Protein AF-A0A0G1D818-F1 (afdb_monomer_lite)

Foldseek 3Di:
DDPPPFDWDWDFDCPPPDTEIETEGEAPGEAEAEDQEAAEENYEYEFANYEYYYEYQYYAYEHHEYEFENLGEYEAEHEQHDYHYYNYHYYYYHNGYYYYYYHHD

pLDDT: mean 87.54, std 14.43, range [41.75, 98.19]

Radius of gyration: 13.99 Å; chains: 1; bounding box: 26×38×45 Å

Stru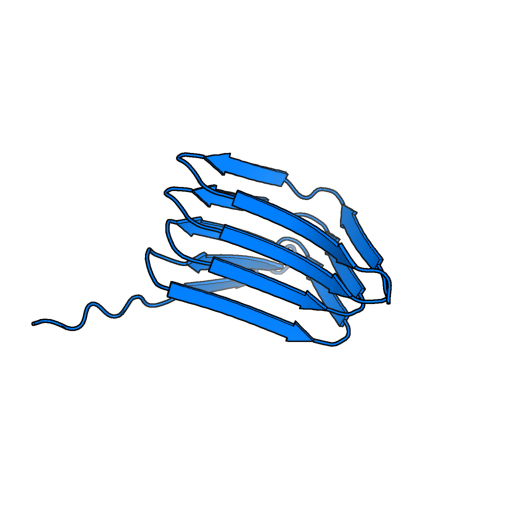cture (mmCIF, N/CA/C/O backbone):
data_AF-A0A0G1D818-F1
#
_entry.id   AF-A0A0G1D818-F1
#
loop_
_atom_site.group_PDB
_atom_site.id
_atom_site.type_symbol
_atom_site.label_atom_id
_atom_site.label_alt_id
_atom_site.label_comp_id
_atom_site.label_asym_id
_atom_site.label_entity_id
_atom_site.label_seq_id
_atom_site.pdbx_PDB_ins_code
_atom_site.Cartn_x
_atom_site.Cartn_y
_atom_site.Cartn_z
_atom_site.occupancy
_atom_site.B_iso_or_equiv
_atom_site.auth_seq_id
_atom_site.auth_comp_id
_atom_site.auth_asym_id
_atom_site.auth_atom_id
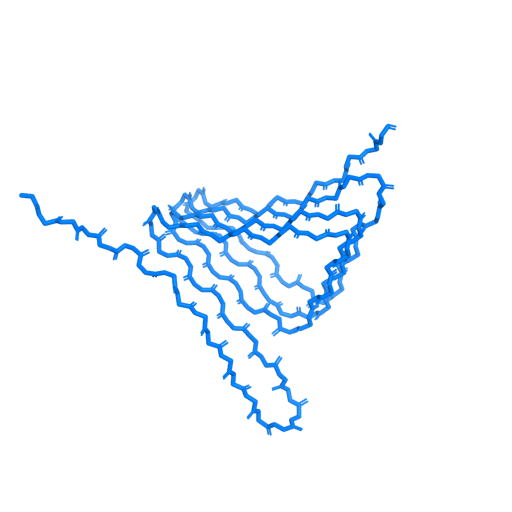_atom_site.pdbx_PDB_model_num
ATOM 1 N N . MET A 1 1 ? 6.103 2.785 33.847 1.00 41.75 1 MET A N 1
ATOM 2 C CA . MET A 1 1 ? 5.480 2.782 32.507 1.00 41.75 1 MET A CA 1
ATOM 3 C C . MET A 1 1 ? 5.835 1.456 31.865 1.00 41.75 1 MET A C 1
ATOM 5 O O . MET A 1 1 ? 7.023 1.202 31.728 1.00 41.75 1 MET A O 1
ATOM 9 N N . SER A 1 2 ? 4.868 0.573 31.593 1.00 47.94 2 SER A N 1
ATOM 10 C CA . SER A 1 2 ? 5.163 -0.635 30.814 1.00 47.94 2 SER A CA 1
ATOM 11 C C . SER A 1 2 ? 5.294 -0.235 29.350 1.00 47.94 2 SER A C 1
ATOM 13 O O . SER A 1 2 ? 4.386 0.382 28.795 1.00 47.94 2 SER A O 1
ATOM 15 N N . GLU A 1 3 ? 6.429 -0.559 28.747 1.00 47.84 3 GLU A N 1
ATOM 16 C CA . GLU A 1 3 ? 6.629 -0.498 27.303 1.00 47.84 3 GLU A CA 1
ATOM 17 C C . GLU A 1 3 ? 5.627 -1.467 26.656 1.00 47.84 3 GLU A C 1
ATOM 19 O O . GLU A 1 3 ? 5.775 -2.685 26.759 1.00 47.84 3 GLU A O 1
ATOM 24 N N . TYR A 1 4 ? 4.555 -0.947 26.056 1.00 52.56 4 TYR A N 1
ATOM 25 C CA . TYR A 1 4 ? 3.717 -1.754 25.174 1.00 52.56 4 TYR A CA 1
ATOM 26 C C . TYR A 1 4 ? 4.533 -2.008 23.906 1.00 52.56 4 TYR A C 1
ATOM 28 O O . TYR A 1 4 ? 4.710 -1.113 23.080 1.00 52.56 4 TYR A O 1
ATOM 36 N N . LYS A 1 5 ? 5.094 -3.214 23.787 1.00 53.53 5 LYS A N 1
ATOM 37 C CA . LYS A 1 5 ? 5.691 -3.676 22.535 1.00 53.53 5 LYS A CA 1
ATOM 38 C C . LYS A 1 5 ? 4.564 -3.958 21.552 1.00 53.53 5 LYS A C 1
ATOM 40 O O . LYS A 1 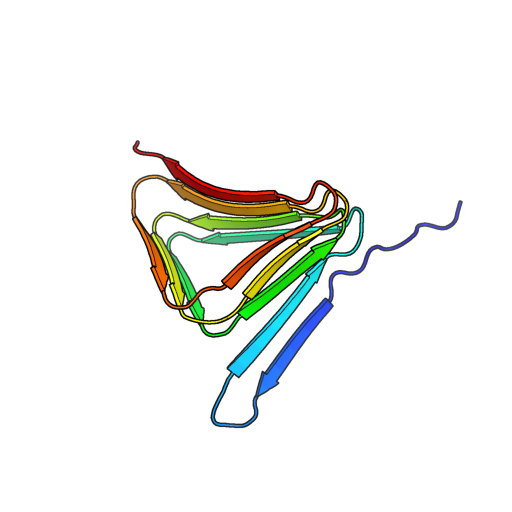5 ? 3.760 -4.864 21.754 1.00 53.53 5 LYS A O 1
ATOM 45 N N . HIS A 1 6 ? 4.488 -3.134 20.518 1.00 59.75 6 HIS A N 1
ATOM 46 C CA . HIS A 1 6 ? 3.589 -3.345 19.397 1.00 59.75 6 HIS A CA 1
ATOM 47 C C . HIS A 1 6 ? 4.287 -4.303 18.428 1.00 59.75 6 HIS A C 1
ATOM 49 O O . HIS A 1 6 ? 5.012 -3.879 17.528 1.00 59.75 6 HIS A O 1
ATOM 55 N N . ASP A 1 7 ? 4.141 -5.604 18.671 1.00 66.19 7 ASP A N 1
ATOM 56 C CA . ASP A 1 7 ? 4.749 -6.622 17.819 1.00 66.19 7 ASP A CA 1
ATOM 57 C C . ASP A 1 7 ? 3.975 -6.705 16.494 1.00 66.19 7 ASP A C 1
ATOM 59 O O . ASP A 1 7 ? 2.759 -6.895 16.471 1.00 66.19 7 ASP A O 1
ATOM 63 N N . THR A 1 8 ? 4.681 -6.555 15.372 1.00 70.31 8 THR A N 1
ATOM 64 C CA . THR A 1 8 ? 4.139 -6.931 14.059 1.00 70.31 8 THR A CA 1
ATOM 65 C C . THR A 1 8 ? 4.212 -8.443 13.928 1.00 70.31 8 THR A C 1
ATOM 67 O O . THR A 1 8 ? 5.269 -9.030 14.164 1.00 70.31 8 THR A O 1
ATOM 70 N N . ILE A 1 9 ? 3.121 -9.068 13.487 1.00 71.56 9 ILE A N 1
ATOM 71 C CA . ILE A 1 9 ? 3.079 -10.512 13.255 1.00 71.56 9 ILE A CA 1
ATOM 72 C C . ILE A 1 9 ? 2.962 -10.782 11.752 1.00 71.56 9 ILE A C 1
ATOM 74 O O . ILE A 1 9 ? 2.099 -10.219 11.079 1.00 71.56 9 ILE A O 1
ATOM 78 N N . ILE A 1 10 ? 3.844 -11.648 11.243 1.00 77.88 10 ILE A N 1
ATOM 79 C CA . ILE A 1 10 ? 3.823 -12.151 9.865 1.00 77.88 10 ILE A CA 1
ATOM 80 C C . ILE A 1 10 ? 3.528 -13.649 9.922 1.00 77.88 10 ILE A C 1
ATOM 82 O O . ILE A 1 10 ? 4.339 -14.417 10.446 1.00 77.88 10 ILE A O 1
ATOM 86 N N . PHE A 1 11 ? 2.390 -14.070 9.371 1.00 71.31 11 PHE A N 1
ATOM 87 C CA . PHE A 1 11 ? 2.057 -15.485 9.216 1.00 71.31 11 PHE A CA 1
ATOM 88 C C . PHE A 1 11 ? 2.338 -15.942 7.787 1.00 71.31 11 PHE A C 1
ATOM 90 O O . PHE A 1 11 ? 1.985 -15.271 6.818 1.00 71.31 11 PHE A O 1
ATOM 97 N N . MET A 1 12 ? 2.959 -17.113 7.663 1.00 73.56 12 MET A N 1
ATOM 98 C CA . MET A 1 12 ? 3.160 -17.804 6.394 1.00 73.56 12 MET A CA 1
ATOM 99 C C . MET A 1 12 ? 2.542 -19.191 6.524 1.00 73.56 12 MET A C 1
ATOM 101 O O . MET A 1 12 ? 3.016 -20.006 7.317 1.00 73.56 12 MET A O 1
ATOM 105 N N . THR A 1 13 ? 1.478 -19.458 5.772 1.00 60.84 13 THR A N 1
ATOM 106 C CA . THR A 1 13 ? 0.826 -20.772 5.762 1.00 60.84 13 THR A CA 1
ATOM 107 C C . THR A 1 13 ? 0.981 -21.389 4.376 1.00 60.84 13 THR A C 1
ATOM 109 O O . THR A 1 13 ? 0.241 -21.024 3.465 1.00 60.84 13 THR A O 1
ATOM 112 N N . PRO A 1 14 ? 1.957 -22.293 4.185 1.00 56.69 14 PRO A N 1
ATOM 113 C CA . PRO A 1 14 ? 2.067 -23.062 2.957 1.00 56.69 14 PRO A CA 1
ATOM 114 C C . PRO A 1 14 ? 1.123 -24.270 3.034 1.00 56.69 14 PRO A C 1
ATOM 116 O O . PRO A 1 14 ? 1.352 -25.181 3.827 1.00 56.69 14 PRO A O 1
ATOM 119 N N . ASP A 1 15 ? 0.073 -24.308 2.213 1.00 57.28 15 ASP A N 1
ATOM 120 C CA . ASP A 1 15 ? -0.791 -25.497 2.058 1.00 57.28 15 ASP A CA 1
ATOM 121 C C . ASP A 1 15 ? -0.392 -26.370 0.843 1.00 57.28 15 ASP A C 1
ATOM 123 O O . ASP A 1 15 ? -1.055 -27.352 0.514 1.00 57.28 15 ASP A O 1
ATOM 127 N N . GLY A 1 16 ? 0.718 -26.021 0.180 1.00 56.56 16 GLY A N 1
ATOM 128 C CA . GLY A 1 16 ? 1.239 -26.705 -1.005 1.00 56.56 16 GLY A CA 1
ATOM 129 C C . GLY A 1 16 ? 0.600 -26.276 -2.333 1.00 56.56 16 GLY A C 1
ATOM 130 O O . GLY A 1 16 ? 1.096 -26.691 -3.379 1.00 56.56 16 GLY A O 1
ATOM 131 N N . VAL A 1 17 ? -0.446 -25.436 -2.315 1.00 56.78 17 VAL A N 1
ATOM 132 C CA . VAL A 1 17 ? -1.171 -24.964 -3.515 1.00 56.78 17 VAL A CA 1
ATOM 133 C C . VAL A 1 17 ? -1.352 -23.435 -3.519 1.00 56.78 17 VAL A C 1
ATOM 135 O O . VAL A 1 17 ? -1.205 -22.804 -4.563 1.00 56.78 17 VAL A O 1
ATOM 138 N N . ASN A 1 18 ? -1.579 -22.822 -2.359 1.00 53.84 18 ASN A N 1
ATOM 139 C CA . ASN A 1 18 ? -1.696 -21.392 -2.111 1.00 53.84 18 ASN A CA 1
ATOM 140 C C . ASN A 1 18 ? -0.703 -20.970 -1.018 1.00 53.84 18 ASN A C 1
ATOM 142 O O . ASN A 1 18 ? -0.810 -21.351 0.146 1.00 53.84 18 ASN A O 1
ATOM 146 N N . ASN A 1 19 ? 0.261 -20.126 -1.379 1.00 66.00 19 ASN A N 1
ATOM 147 C CA . ASN A 1 19 ? 1.116 -19.467 -0.395 1.00 66.00 19 ASN A CA 1
ATOM 148 C C . ASN A 1 19 ? 0.424 -18.171 0.034 1.00 66.00 19 ASN A C 1
ATOM 150 O O . ASN A 1 19 ? 0.558 -17.157 -0.647 1.00 66.00 19 ASN A O 1
ATOM 154 N N . LYS A 1 20 ? -0.356 -18.210 1.119 1.00 73.75 20 LYS A N 1
ATOM 155 C CA . LYS A 1 20 ? -0.929 -16.996 1.711 1.00 73.75 20 LYS A CA 1
ATOM 156 C C . LYS A 1 20 ? 0.049 -16.427 2.736 1.00 73.75 20 LYS A C 1
ATOM 158 O O . LYS A 1 20 ? 0.523 -17.147 3.621 1.00 73.75 20 LYS A O 1
ATOM 163 N N . ILE A 1 21 ? 0.332 -15.133 2.614 1.00 83.19 21 ILE A N 1
ATOM 164 C CA . ILE A 1 21 ? 1.077 -14.360 3.614 1.00 83.19 21 ILE A CA 1
ATOM 165 C C . ILE A 1 21 ? 0.096 -13.397 4.273 1.00 83.19 21 ILE A C 1
ATOM 167 O O . ILE A 1 21 ? -0.646 -12.716 3.570 1.00 83.19 21 ILE A O 1
ATOM 171 N N . GLU A 1 22 ? 0.100 -13.333 5.601 1.00 85.50 22 GLU A N 1
ATOM 172 C CA . GLU A 1 22 ? -0.701 -12.375 6.367 1.00 85.50 22 GLU A CA 1
ATOM 173 C C . GLU A 1 22 ? 0.210 -11.439 7.165 1.00 85.50 22 GLU A C 1
ATOM 175 O O . GLU A 1 22 ? 1.104 -11.903 7.877 1.00 85.50 22 GLU A O 1
ATOM 180 N N . ILE A 1 23 ? -0.007 -10.128 7.031 1.00 86.19 23 ILE A N 1
ATOM 181 C CA . ILE A 1 23 ? 0.729 -9.078 7.745 1.00 86.19 23 ILE A CA 1
ATOM 182 C C . ILE A 1 23 ? -0.271 -8.235 8.529 1.00 86.19 23 ILE A C 1
ATOM 184 O O . ILE A 1 23 ? -1.071 -7.516 7.931 1.00 86.19 23 ILE A O 1
ATOM 188 N N . ASN A 1 24 ? -0.170 -8.274 9.858 1.00 86.62 24 ASN A N 1
ATOM 189 C CA . ASN A 1 24 ? -1.030 -7.493 10.742 1.00 86.62 24 ASN A CA 1
ATOM 190 C C . ASN A 1 24 ? -0.189 -6.502 11.549 1.00 86.62 24 ASN A C 1
ATOM 192 O O . ASN A 1 24 ? 0.662 -6.905 12.351 1.00 86.62 24 ASN A O 1
ATOM 196 N N . THR A 1 25 ? -0.438 -5.206 11.349 1.00 83.00 25 THR A N 1
ATOM 197 C CA . THR A 1 25 ? 0.204 -4.137 12.126 1.00 83.00 25 THR A CA 1
ATOM 198 C C . THR A 1 25 ? -0.773 -3.552 13.148 1.00 83.00 25 THR A C 1
ATOM 200 O O . THR A 1 25 ? -1.749 -2.902 12.747 1.00 83.00 25 THR A O 1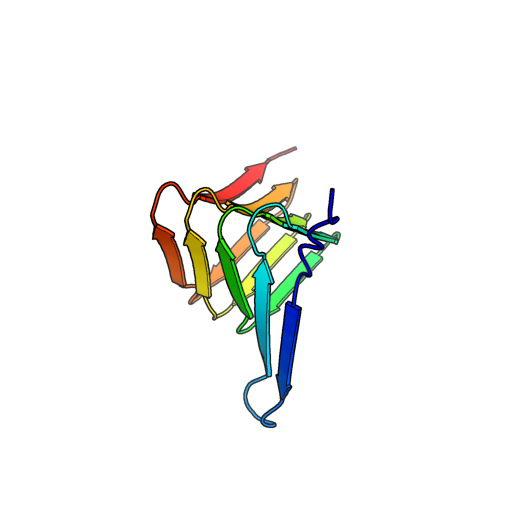
ATOM 203 N N . PRO A 1 26 ? -0.539 -3.759 14.460 1.00 82.00 26 PRO A N 1
ATOM 204 C CA . PRO A 1 26 ? -1.339 -3.141 15.516 1.00 82.00 26 PRO A CA 1
ATOM 205 C C . PRO A 1 26 ? -1.090 -1.622 15.604 1.00 82.00 26 PRO A C 1
ATOM 207 O O . PRO A 1 26 ? -0.187 -1.105 14.935 1.00 82.00 26 PRO A O 1
ATOM 210 N N . PRO A 1 27 ? -1.846 -0.897 16.454 1.00 83.81 27 PRO A N 1
ATOM 211 C CA . PRO A 1 27 ? -1.659 0.539 16.621 1.00 83.81 27 PRO A CA 1
ATOM 212 C C . PRO A 1 27 ? -0.208 0.888 16.956 1.00 83.81 27 PRO A C 1
ATOM 214 O O . PRO A 1 27 ? 0.403 0.230 17.790 1.00 83.81 27 PRO A O 1
ATOM 217 N N . GLY A 1 28 ? 0.357 1.904 16.304 1.00 78.94 28 GLY A N 1
ATOM 218 C CA . GLY A 1 28 ? 1.727 2.365 16.563 1.00 78.94 28 GLY A CA 1
ATOM 219 C C . GLY A 1 28 ? 2.860 1.460 16.052 1.00 78.94 28 GLY A C 1
ATOM 220 O O . GLY A 1 28 ? 4.021 1.839 16.196 1.00 78.94 28 GLY A O 1
ATOM 221 N N . ALA A 1 29 ? 2.564 0.305 15.446 1.00 87.56 29 ALA A N 1
ATOM 222 C CA . ALA A 1 29 ? 3.552 -0.515 14.741 1.00 87.56 29 ALA A CA 1
ATOM 223 C C . ALA A 1 29 ? 3.575 -0.202 13.242 1.00 87.56 29 ALA A C 1
ATOM 225 O O . ALA A 1 29 ? 2.553 0.142 12.643 1.00 87.56 29 ALA A O 1
ATOM 226 N N . SER A 1 30 ? 4.738 -0.382 12.613 1.00 89.56 30 SER A N 1
ATOM 227 C CA . SER A 1 30 ? 4.878 -0.183 11.173 1.00 89.56 30 SER A CA 1
ATOM 228 C C . SER A 1 30 ? 5.757 -1.239 10.515 1.00 89.56 30 SER A C 1
ATOM 230 O O . SER A 1 30 ? 6.770 -1.662 11.069 1.00 89.56 30 SER A O 1
ATOM 232 N N . VAL A 1 31 ? 5.388 -1.611 9.291 1.00 91.44 31 VAL A N 1
ATOM 233 C CA . VAL A 1 31 ? 6.162 -2.465 8.386 1.00 91.44 31 VAL A CA 1
ATOM 234 C C . VAL A 1 31 ? 6.512 -1.660 7.151 1.00 91.44 31 VAL A C 1
ATOM 236 O O . VAL A 1 31 ? 5.663 -0.990 6.569 1.00 91.44 31 VAL A O 1
ATOM 239 N N . THR A 1 32 ? 7.768 -1.724 6.719 1.00 94.56 32 THR A N 1
ATOM 240 C CA . THR A 1 32 ? 8.206 -1.069 5.486 1.00 94.56 32 THR A CA 1
ATOM 241 C C . THR A 1 32 ? 9.040 -2.017 4.640 1.00 94.56 32 THR A C 1
ATOM 243 O O . THR A 1 32 ? 10.067 -2.521 5.089 1.00 94.56 32 THR A O 1
ATOM 246 N N . THR A 1 33 ? 8.622 -2.202 3.392 1.00 92.69 33 THR A N 1
ATOM 247 C CA . THR A 1 33 ? 9.336 -2.969 2.372 1.00 92.69 33 THR A CA 1
ATOM 248 C C . THR A 1 33 ? 9.890 -2.000 1.336 1.00 92.69 33 THR A C 1
ATOM 250 O O . THR A 1 33 ? 9.129 -1.359 0.613 1.00 92.69 33 THR A O 1
ATOM 253 N N . ASN A 1 34 ? 11.218 -1.887 1.261 1.00 94.25 34 ASN A N 1
ATOM 254 C CA . ASN A 1 34 ? 11.911 -1.069 0.266 1.00 94.25 34 ASN A CA 1
ATOM 255 C C . ASN A 1 34 ? 12.710 -1.983 -0.663 1.00 94.25 34 ASN A C 1
ATOM 257 O O . ASN A 1 34 ? 13.621 -2.674 -0.208 1.00 94.25 34 ASN A O 1
ATOM 261 N N . ALA A 1 35 ? 12.399 -1.980 -1.954 1.00 93.12 35 ALA A N 1
ATOM 262 C CA . ALA A 1 35 ? 13.148 -2.748 -2.945 1.00 93.12 35 ALA A CA 1
ATOM 263 C C . ALA A 1 35 ? 13.020 -2.107 -4.326 1.00 93.12 35 ALA A C 1
ATOM 265 O O . ALA A 1 35 ? 12.047 -1.422 -4.600 1.00 93.12 35 ALA A O 1
ATOM 266 N N . THR A 1 36 ? 13.955 -2.358 -5.243 1.00 94.94 36 THR A N 1
ATOM 267 C CA . THR A 1 36 ? 13.791 -1.889 -6.632 1.00 94.94 36 THR A CA 1
ATOM 268 C C . THR A 1 36 ? 12.551 -2.501 -7.284 1.00 94.94 36 THR A C 1
ATOM 270 O O . THR A 1 36 ? 11.806 -1.803 -7.966 1.00 94.94 36 THR A O 1
ATOM 273 N N . LYS A 1 37 ? 12.305 -3.794 -7.048 1.00 95.94 37 LYS A N 1
ATOM 274 C CA . LYS A 1 37 ? 11.123 -4.507 -7.533 1.00 95.94 37 LYS A CA 1
ATOM 275 C C . LYS A 1 37 ? 10.471 -5.257 -6.383 1.00 95.94 37 LYS A C 1
ATOM 277 O O . LYS A 1 37 ? 11.159 -5.989 -5.675 1.00 95.94 37 LYS A O 1
ATOM 282 N N . ILE A 1 38 ? 9.163 -5.100 -6.229 1.00 95.44 38 ILE A N 1
ATOM 283 C CA . ILE A 1 38 ? 8.344 -5.862 -5.287 1.00 95.44 38 ILE A CA 1
ATOM 284 C C . ILE A 1 38 ? 7.317 -6.651 -6.097 1.00 95.44 38 ILE A C 1
ATOM 286 O O . ILE A 1 38 ? 6.589 -6.084 -6.910 1.00 95.44 38 ILE A O 1
ATOM 290 N N . HIS A 1 39 ? 7.256 -7.959 -5.862 1.00 95.69 39 HIS A N 1
ATOM 291 C CA . HIS A 1 39 ? 6.215 -8.831 -6.389 1.00 95.69 39 HIS A CA 1
ATOM 292 C C . HIS A 1 39 ? 5.533 -9.534 -5.217 1.00 95.69 39 HIS A C 1
ATOM 294 O O . HIS A 1 39 ? 6.191 -10.242 -4.456 1.00 95.69 39 HIS A O 1
ATOM 300 N N . MET A 1 40 ? 4.231 -9.312 -5.068 1.00 91.75 40 MET A N 1
ATOM 301 C CA . MET A 1 40 ? 3.401 -9.911 -4.029 1.00 91.75 40 MET A CA 1
ATOM 302 C C . MET A 1 40 ? 2.264 -10.688 -4.675 1.00 91.75 40 MET A C 1
ATOM 304 O O . MET A 1 40 ? 1.592 -10.178 -5.572 1.00 91.75 40 MET A O 1
ATOM 308 N N . GLN A 1 41 ? 2.041 -11.906 -4.192 1.00 91.69 41 GLN A N 1
ATOM 309 C CA . GLN A 1 41 ? 0.954 -12.758 -4.648 1.00 91.69 41 GLN A CA 1
ATOM 310 C C . GLN A 1 41 ? 0.178 -13.287 -3.444 1.00 91.69 41 GLN A C 1
ATOM 312 O O . GLN A 1 41 ? 0.791 -13.816 -2.519 1.00 91.69 41 GLN A O 1
ATOM 317 N N . ASN A 1 42 ? -1.151 -13.147 -3.459 1.00 91.25 42 ASN A N 1
ATOM 318 C CA . ASN A 1 42 ? -2.053 -13.649 -2.414 1.00 91.25 42 ASN A CA 1
ATOM 319 C C . ASN A 1 42 ? -1.674 -13.194 -0.988 1.00 91.25 42 ASN A C 1
ATOM 321 O O . ASN A 1 42 ? -1.676 -13.986 -0.042 1.00 91.25 42 ASN A O 1
ATOM 325 N N . VAL A 1 43 ? -1.336 -11.911 -0.833 1.00 90.56 43 VAL A N 1
ATOM 326 C CA . VAL A 1 43 ? -0.967 -11.330 0.466 1.00 90.56 43 VAL A CA 1
ATOM 327 C C . VAL A 1 43 ? -2.178 -10.638 1.087 1.00 90.56 43 VAL A C 1
ATOM 329 O O . VAL A 1 43 ? -2.784 -9.764 0.467 1.00 90.56 43 VAL A O 1
ATOM 332 N N . GLU A 1 44 ? -2.513 -11.005 2.321 1.00 94.06 44 GLU A N 1
ATOM 333 C CA . GLU A 1 44 ? -3.488 -10.294 3.145 1.00 94.06 44 GLU A CA 1
ATOM 334 C C . GLU A 1 44 ? -2.784 -9.357 4.122 1.00 94.06 44 GLU A C 1
ATOM 336 O O . GLU A 1 44 ? -1.807 -9.716 4.777 1.00 94.06 44 GLU A O 1
ATOM 341 N N . GLN A 1 45 ? -3.262 -8.122 4.187 1.00 94.69 45 GLN A N 1
ATOM 342 C CA . GLN A 1 45 ? -2.634 -7.059 4.951 1.00 94.69 45 GLN A CA 1
ATOM 343 C C . GLN A 1 45 ? -3.708 -6.317 5.719 1.00 94.69 45 GLN A C 1
ATOM 345 O O . GLN A 1 45 ? -4.672 -5.825 5.127 1.00 94.69 45 GLN A O 1
ATOM 350 N N . GLU A 1 46 ? -3.517 -6.207 7.024 1.00 95.81 46 GLU A N 1
ATOM 351 C CA . GLU A 1 46 ? -4.346 -5.375 7.870 1.00 95.81 46 GLU A CA 1
ATOM 352 C C . GLU A 1 46 ? -3.480 -4.394 8.650 1.00 95.81 46 GLU A C 1
ATOM 354 O O . GLU A 1 46 ? -2.586 -4.776 9.407 1.00 95.81 46 GLU A O 1
ATOM 359 N N . SER A 1 47 ? -3.784 -3.111 8.493 1.00 95.06 47 SER A N 1
ATOM 360 C CA . SER A 1 47 ? -3.213 -2.065 9.325 1.00 95.06 47 SER A CA 1
ATOM 361 C C . SER A 1 47 ? -4.294 -1.455 10.199 1.00 95.06 47 SER A C 1
ATOM 363 O O . SER A 1 47 ? -5.257 -0.894 9.683 1.00 95.06 47 SER A O 1
ATOM 365 N N . SER A 1 48 ? -4.148 -1.561 11.523 1.00 92.44 48 SER A N 1
ATOM 366 C CA . SER A 1 48 ? -5.086 -0.995 12.495 1.00 92.44 48 SER A CA 1
ATOM 367 C C . SER A 1 48 ? -4.381 0.036 13.374 1.00 92.44 48 SER A C 1
ATOM 369 O O . SER A 1 48 ? -3.842 -0.331 14.410 1.00 92.44 48 SER A O 1
ATOM 371 N N . GLY A 1 49 ? -4.375 1.312 12.986 1.00 87.19 49 GLY A N 1
ATOM 372 C CA . GLY A 1 49 ? -3.650 2.388 13.689 1.00 87.19 49 GLY A CA 1
ATOM 373 C C . GLY A 1 49 ? -2.124 2.370 13.519 1.00 87.19 49 GLY A C 1
ATOM 374 O O . GLY A 1 49 ? -1.420 3.090 14.228 1.00 87.19 49 GLY A O 1
ATOM 375 N N . GLY A 1 50 ? -1.613 1.507 12.638 1.00 90.12 50 GLY A N 1
ATOM 376 C CA . GLY A 1 50 ? -0.203 1.390 12.264 1.00 90.12 50 GLY A CA 1
ATOM 377 C C . GLY A 1 50 ? 0.039 1.786 10.805 1.00 90.12 50 GLY A C 1
ATOM 378 O O . GLY A 1 50 ? -0.803 2.427 10.177 1.00 90.12 50 GLY A O 1
ATOM 379 N N . GLU A 1 51 ? 1.165 1.370 10.224 1.00 94.88 51 GLU A N 1
ATOM 380 C CA . GLU A 1 51 ? 1.415 1.557 8.785 1.00 94.88 51 GLU A CA 1
ATOM 381 C C . GLU A 1 51 ? 2.059 0.330 8.129 1.00 94.88 51 GLU A C 1
ATOM 383 O O . GLU A 1 51 ? 3.028 -0.217 8.643 1.00 94.88 51 GLU A O 1
ATOM 388 N N . ILE A 1 52 ? 1.577 -0.059 6.948 1.00 97.00 52 ILE A N 1
ATOM 389 C CA . ILE A 1 52 ? 2.269 -0.987 6.048 1.00 97.00 52 ILE A CA 1
ATOM 390 C C . ILE A 1 52 ? 2.659 -0.218 4.785 1.00 97.00 52 ILE A C 1
ATOM 392 O O . ILE A 1 52 ? 1.801 0.284 4.068 1.00 97.00 52 ILE A O 1
ATOM 396 N N . SER A 1 53 ? 3.953 -0.110 4.497 1.00 97.12 53 SER A N 1
ATOM 397 C CA . SER A 1 53 ? 4.475 0.673 3.373 1.00 97.12 53 SER A CA 1
ATOM 398 C C . SER A 1 53 ? 5.277 -0.200 2.410 1.00 97.12 53 SER A C 1
ATOM 400 O O . SER A 1 53 ? 6.213 -0.887 2.815 1.00 97.12 53 SER A O 1
ATOM 402 N N . HIS A 1 54 ? 4.945 -0.136 1.124 1.00 97.56 54 HIS A N 1
ATOM 403 C CA . HIS A 1 54 ? 5.672 -0.766 0.024 1.00 97.56 54 HIS A CA 1
ATOM 404 C C . HIS A 1 54 ? 6.233 0.329 -0.870 1.00 97.56 54 HIS A C 1
ATOM 406 O O . HIS A 1 54 ? 5.467 1.036 -1.520 1.00 97.56 54 HIS A O 1
ATOM 412 N N . ASN A 1 55 ? 7.556 0.476 -0.916 1.00 96.50 55 ASN A N 1
ATOM 413 C CA . ASN A 1 55 ? 8.222 1.467 -1.758 1.00 96.50 55 ASN A CA 1
ATOM 414 C C . ASN A 1 55 ? 9.096 0.760 -2.795 1.00 96.50 55 ASN A C 1
ATOM 416 O O . ASN A 1 55 ? 10.035 0.041 -2.435 1.00 96.50 55 ASN A O 1
ATOM 420 N N . ALA A 1 56 ? 8.803 0.985 -4.077 1.00 95.88 56 ALA A N 1
ATOM 421 C CA . ALA A 1 56 ? 9.553 0.374 -5.166 1.00 95.88 56 ALA A CA 1
ATOM 422 C C . ALA A 1 56 ? 9.709 1.248 -6.410 1.00 95.88 56 ALA A C 1
ATOM 424 O O . ALA A 1 56 ? 9.090 2.300 -6.544 1.00 95.88 56 ALA A O 1
ATOM 425 N N . THR A 1 57 ? 10.548 0.798 -7.343 1.00 96.06 57 THR A N 1
ATOM 426 C CA . THR A 1 57 ? 10.514 1.289 -8.727 1.00 96.06 57 THR A CA 1
ATOM 427 C C . THR A 1 57 ? 9.445 0.548 -9.519 1.00 96.06 57 THR A C 1
ATOM 429 O O . THR A 1 57 ? 8.685 1.186 -10.231 1.00 96.06 57 THR A O 1
ATOM 432 N N . ASP A 1 58 ? 9.321 -0.768 -9.341 1.00 95.94 58 ASP A N 1
ATOM 433 C CA . ASP A 1 58 ? 8.205 -1.550 -9.876 1.00 95.94 58 ASP A CA 1
ATOM 434 C C . ASP A 1 58 ? 7.526 -2.333 -8.751 1.00 95.94 58 ASP A C 1
ATOM 436 O O . ASP A 1 58 ? 8.184 -3.055 -7.998 1.00 95.94 58 ASP A O 1
ATOM 440 N N . LEU A 1 59 ? 6.205 -2.216 -8.644 1.00 97.31 59 LEU A N 1
ATOM 441 C CA . LEU A 1 59 ? 5.395 -2.911 -7.648 1.00 97.31 59 LEU A CA 1
ATOM 442 C C . LEU A 1 59 ? 4.289 -3.687 -8.357 1.00 97.31 59 LEU A C 1
ATOM 444 O O . LEU A 1 59 ? 3.445 -3.104 -9.028 1.00 97.31 59 LEU A O 1
ATOM 448 N N . THR A 1 60 ? 4.301 -5.006 -8.205 1.00 98.00 60 THR A N 1
ATOM 449 C CA . THR A 1 60 ? 3.283 -5.921 -8.728 1.00 98.00 60 THR A CA 1
ATOM 450 C C . THR A 1 60 ? 2.576 -6.609 -7.570 1.00 98.00 60 THR A C 1
ATOM 452 O O . THR A 1 60 ? 3.238 -7.204 -6.720 1.00 98.00 60 THR A O 1
ATOM 455 N N . GLN A 1 61 ? 1.248 -6.542 -7.541 1.00 96.44 61 GLN A N 1
ATOM 456 C CA . GLN A 1 61 ? 0.410 -7.182 -6.526 1.00 96.44 61 GLN A CA 1
ATOM 457 C C . GLN A 1 61 ? -0.710 -7.958 -7.215 1.00 96.44 61 GLN A C 1
ATOM 459 O O . GLN A 1 61 ? -1.525 -7.357 -7.911 1.00 96.44 61 GLN A O 1
ATOM 464 N N . ILE A 1 62 ? -0.729 -9.280 -7.050 1.00 95.25 62 ILE A N 1
ATOM 465 C CA . ILE A 1 62 ? -1.694 -10.165 -7.712 1.00 95.25 62 ILE A CA 1
ATOM 466 C C . ILE A 1 62 ? -2.434 -10.982 -6.656 1.00 95.25 62 ILE A C 1
ATOM 468 O O . ILE A 1 62 ? -1.833 -11.806 -5.968 1.00 95.25 62 ILE A O 1
ATOM 472 N N . GLY A 1 63 ? -3.744 -10.792 -6.544 1.00 93.06 63 GLY A N 1
ATOM 473 C CA . GLY A 1 63 ? -4.539 -11.449 -5.511 1.00 93.06 63 GLY A CA 1
ATOM 474 C C . GLY A 1 63 ? -4.313 -10.865 -4.112 1.00 93.06 63 GLY A C 1
ATOM 475 O O . GLY A 1 63 ? -3.333 -10.164 -3.843 1.00 93.06 63 GLY A O 1
ATOM 476 N N . GLY A 1 64 ? -5.199 -11.225 -3.185 1.00 92.75 64 GLY A N 1
ATOM 477 C CA . GLY A 1 64 ? -5.098 -10.864 -1.771 1.00 92.75 64 GLY A CA 1
ATOM 478 C C . GLY A 1 64 ? -5.968 -9.672 -1.379 1.00 92.75 64 GLY A C 1
ATOM 479 O O . GLY A 1 64 ? -6.890 -9.288 -2.099 1.00 92.75 64 GLY A O 1
ATOM 480 N N . ARG A 1 65 ? -5.685 -9.102 -0.203 1.00 96.44 65 ARG A N 1
ATOM 481 C CA . ARG A 1 65 ? -6.508 -8.048 0.403 1.00 96.44 65 ARG A CA 1
ATOM 482 C C . ARG A 1 65 ? -5.665 -7.059 1.195 1.00 96.44 65 ARG A C 1
ATOM 484 O O . ARG A 1 65 ? -4.766 -7.455 1.929 1.00 96.44 65 ARG A O 1
ATOM 491 N N . GLN A 1 66 ? -5.998 -5.781 1.099 1.00 97.81 66 GLN A N 1
ATOM 492 C CA . GLN A 1 66 ? -5.451 -4.711 1.925 1.00 97.81 66 GLN A CA 1
ATOM 493 C C . GLN A 1 66 ? -6.594 -4.012 2.658 1.00 97.81 66 GLN A C 1
ATOM 495 O O . GLN A 1 66 ? -7.489 -3.441 2.034 1.00 97.81 66 GLN A O 1
ATOM 500 N N . THR A 1 67 ? -6.560 -4.047 3.985 1.00 97.88 67 THR A N 1
ATOM 501 C CA . THR A 1 67 ? -7.536 -3.376 4.841 1.00 97.88 67 THR A CA 1
ATOM 502 C C . THR A 1 67 ? -6.813 -2.423 5.780 1.00 97.88 67 THR A C 1
ATOM 504 O O . THR A 1 67 ? -6.006 -2.834 6.610 1.00 97.88 67 THR A O 1
ATOM 507 N N . ALA A 1 68 ? -7.112 -1.137 5.661 1.00 97.44 68 ALA A N 1
ATOM 508 C CA . ALA A 1 68 ? -6.664 -0.127 6.606 1.00 97.44 68 ALA A CA 1
ATOM 509 C C . ALA A 1 68 ? -7.839 0.270 7.507 1.00 97.44 68 ALA A C 1
ATOM 511 O O . ALA A 1 68 ? -8.910 0.610 7.009 1.00 97.44 68 ALA A O 1
ATOM 512 N N . LYS A 1 69 ? -7.665 0.229 8.828 1.00 96.25 69 LYS A N 1
ATOM 513 C CA . LYS A 1 69 ? -8.706 0.603 9.791 1.00 96.25 69 LYS A CA 1
ATOM 514 C C . LYS A 1 69 ? -8.166 1.394 10.971 1.00 96.25 69 LYS A C 1
ATOM 516 O O . LYS A 1 69 ? -6.977 1.339 11.260 1.00 96.25 69 LYS A O 1
ATOM 521 N N . ASN A 1 70 ? -9.040 2.096 11.685 1.00 94.81 70 ASN A N 1
ATOM 522 C CA . ASN A 1 70 ? -8.729 2.767 12.954 1.00 94.81 70 ASN A CA 1
ATOM 523 C C . ASN A 1 70 ? -7.483 3.670 12.859 1.00 94.81 70 ASN A C 1
ATOM 525 O O . ASN A 1 70 ? -6.537 3.480 13.622 1.00 94.81 70 ASN A O 1
ATOM 529 N N . ASN A 1 71 ? -7.454 4.604 11.902 1.00 94.81 71 ASN A N 1
ATOM 530 C CA . ASN A 1 71 ? -6.283 5.442 11.581 1.00 94.81 71 ASN A CA 1
ATOM 531 C C . ASN A 1 71 ? -5.036 4.677 11.085 1.00 94.81 71 ASN A C 1
ATOM 533 O O . ASN A 1 71 ? -3.925 5.205 11.085 1.00 94.81 71 ASN A O 1
ATOM 537 N N . GLY A 1 72 ? -5.193 3.415 10.685 1.00 96.19 72 GLY A N 1
ATOM 538 C CA . GLY A 1 72 ? -4.142 2.631 10.049 1.00 96.19 72 GLY A CA 1
ATOM 539 C C . GLY A 1 72 ? -3.924 3.049 8.601 1.00 96.19 72 GLY A C 1
ATOM 540 O O . GLY A 1 72 ? -4.838 3.542 7.940 1.00 96.19 72 GLY A O 1
ATOM 541 N N . LYS A 1 73 ? -2.717 2.815 8.092 1.00 97.62 73 LYS A N 1
ATOM 542 C CA . LYS A 1 73 ? -2.340 3.160 6.722 1.00 97.62 73 LYS A CA 1
ATOM 543 C C . LYS A 1 73 ? -1.717 1.985 5.979 1.00 97.62 73 LYS A C 1
ATOM 545 O O . LYS A 1 73 ? -0.923 1.237 6.548 1.00 97.62 73 LYS A O 1
ATOM 550 N N . ILE A 1 74 ? -2.054 1.836 4.703 1.00 98.19 74 ILE A N 1
ATOM 551 C CA . ILE A 1 74 ? -1.332 0.984 3.758 1.00 98.19 74 ILE A CA 1
ATOM 552 C C . ILE A 1 74 ? -0.912 1.849 2.568 1.00 98.19 74 ILE A C 1
ATOM 554 O O . ILE A 1 74 ? -1.763 2.387 1.866 1.00 98.19 74 ILE A O 1
ATOM 558 N N . THR A 1 75 ? 0.390 1.993 2.332 1.00 98.19 75 THR A N 1
ATOM 559 C CA . THR A 1 75 ? 0.941 2.818 1.248 1.00 98.19 75 THR A CA 1
ATOM 560 C C . THR A 1 75 ? 1.637 1.935 0.216 1.00 98.19 75 THR A C 1
ATOM 562 O O . THR A 1 75 ? 2.631 1.288 0.522 1.00 98.19 75 THR A O 1
ATOM 565 N N . ASN A 1 76 ? 1.170 1.958 -1.029 1.00 98.12 76 ASN A N 1
ATOM 566 C CA . ASN A 1 76 ? 1.797 1.330 -2.188 1.00 98.12 76 ASN A CA 1
ATOM 567 C C . ASN A 1 76 ? 2.413 2.425 -3.065 1.00 98.12 76 ASN A C 1
ATOM 569 O O . ASN A 1 76 ? 1.711 3.075 -3.839 1.00 98.12 76 ASN A O 1
ATOM 573 N N . ARG A 1 77 ? 3.719 2.658 -2.935 1.00 98.12 77 ARG A N 1
ATOM 574 C CA . ARG A 1 77 ? 4.427 3.739 -3.620 1.00 98.12 77 ARG A CA 1
ATOM 575 C C . ARG A 1 77 ? 5.390 3.210 -4.671 1.00 98.12 77 ARG A C 1
ATOM 577 O O . ARG A 1 77 ? 6.280 2.411 -4.389 1.00 98.12 77 ARG A O 1
ATOM 584 N N . VAL A 1 78 ? 5.262 3.767 -5.866 1.00 97.62 78 VAL A N 1
ATOM 585 C CA . VAL A 1 78 ? 6.167 3.564 -6.988 1.00 97.62 78 VAL A CA 1
ATOM 586 C C . VAL A 1 78 ? 6.829 4.878 -7.391 1.00 97.62 78 VAL A C 1
ATOM 588 O O . VAL A 1 78 ? 6.158 5.902 -7.509 1.00 97.62 78 VAL A O 1
ATOM 591 N N . VAL A 1 79 ? 8.142 4.854 -7.628 1.00 96.19 79 VAL A N 1
ATOM 592 C CA . VAL A 1 79 ? 8.916 6.000 -8.130 1.00 96.19 79 VAL A CA 1
ATOM 593 C C . VAL A 1 79 ? 9.675 5.600 -9.395 1.00 96.19 79 VAL A C 1
ATOM 595 O O . VAL A 1 79 ? 10.563 4.750 -9.353 1.00 96.19 79 VAL A O 1
ATOM 598 N N . GLY A 1 80 ? 9.333 6.224 -10.525 1.00 89.38 80 GLY A N 1
ATOM 599 C CA . GLY A 1 80 ? 10.035 6.057 -11.802 1.00 89.38 80 GLY A CA 1
ATOM 600 C C . GLY A 1 80 ? 9.692 4.798 -12.612 1.00 89.38 80 GLY A C 1
ATOM 601 O O . GLY A 1 80 ? 10.264 4.626 -13.686 1.00 89.38 80 GLY A O 1
ATOM 602 N N . GLY A 1 81 ? 8.772 3.948 -12.147 1.00 94.12 81 GLY A N 1
ATOM 603 C CA . GLY A 1 81 ? 8.338 2.736 -12.856 1.00 94.12 81 GLY A CA 1
ATOM 604 C C . GLY A 1 81 ? 6.835 2.481 -12.737 1.00 94.12 81 GLY A C 1
ATOM 605 O O . GLY A 1 81 ? 6.044 3.424 -12.831 1.00 94.12 81 GLY A O 1
ATOM 606 N N . THR A 1 82 ? 6.427 1.217 -12.574 1.00 95.50 82 THR A N 1
ATOM 607 C CA . THR A 1 82 ? 5.009 0.815 -12.691 1.00 95.50 82 THR A CA 1
ATOM 608 C C . THR A 1 82 ? 4.426 0.239 -11.402 1.00 95.50 82 THR A C 1
ATOM 610 O O . THR A 1 82 ? 5.022 -0.630 -10.769 1.00 95.50 82 THR A O 1
ATOM 613 N N . LEU A 1 83 ? 3.212 0.679 -11.053 1.00 97.19 83 LEU A N 1
ATOM 614 C CA . LEU A 1 83 ? 2.335 -0.013 -10.109 1.00 97.19 83 LEU A CA 1
ATOM 615 C C . LEU A 1 83 ? 1.335 -0.866 -10.898 1.00 97.19 83 LEU A C 1
ATOM 617 O O . LEU A 1 83 ? 0.513 -0.326 -11.635 1.00 97.19 83 LEU A O 1
ATOM 621 N N . HIS A 1 84 ? 1.412 -2.185 -10.744 1.00 97.88 84 HIS A N 1
ATOM 622 C CA . HIS A 1 84 ? 0.467 -3.143 -11.308 1.00 97.88 84 HIS A CA 1
ATOM 623 C C . HIS A 1 84 ? -0.274 -3.867 -10.184 1.00 97.88 84 HIS A C 1
ATOM 625 O O . HIS A 1 84 ? 0.350 -4.459 -9.302 1.00 97.88 84 HIS A O 1
ATOM 631 N N . GLN A 1 85 ? -1.603 -3.816 -10.218 1.00 97.25 85 GLN A N 1
ATOM 632 C CA . GLN A 1 85 ? -2.473 -4.458 -9.239 1.00 97.25 85 GLN A CA 1
ATOM 633 C C . GLN A 1 85 ? -3.560 -5.233 -9.982 1.00 97.25 85 GLN A C 1
ATOM 635 O O . GLN A 1 85 ? -4.243 -4.669 -10.837 1.00 97.25 85 GLN A O 1
ATOM 640 N N . GLU A 1 86 ? -3.710 -6.512 -9.660 1.00 97.44 86 GLU A N 1
ATOM 641 C CA . GLU A 1 86 ? -4.703 -7.398 -10.264 1.00 97.44 86 GLU A CA 1
ATOM 642 C C . GLU A 1 86 ? -5.372 -8.237 -9.173 1.00 97.44 86 GLU A C 1
ATOM 644 O O . GLU A 1 86 ? -4.689 -8.794 -8.317 1.00 97.44 86 GLU A O 1
ATOM 649 N N . ASN A 1 87 ? -6.705 -8.342 -9.197 1.00 96.06 87 ASN A N 1
ATOM 650 C CA . ASN A 1 87 ? -7.489 -9.125 -8.228 1.00 96.06 87 ASN A CA 1
ATOM 651 C C . ASN A 1 87 ? -7.165 -8.793 -6.753 1.00 96.06 87 ASN A C 1
ATOM 653 O O . ASN A 1 87 ? -7.159 -9.680 -5.905 1.00 96.06 87 ASN A O 1
ATOM 657 N N . LEU A 1 88 ? -6.846 -7.528 -6.460 1.00 96.06 88 LEU A N 1
ATOM 658 C CA . LEU A 1 88 ? -6.495 -7.054 -5.123 1.00 96.06 88 LEU A CA 1
ATOM 659 C C . LEU A 1 88 ? -7.668 -6.284 -4.510 1.00 96.06 88 LEU A C 1
ATOM 661 O O . LEU A 1 88 ? -8.005 -5.197 -4.984 1.00 96.06 88 LEU A O 1
ATOM 665 N N . ASP A 1 89 ? -8.228 -6.806 -3.422 1.00 97.50 89 ASP A N 1
ATOM 666 C CA . ASP A 1 89 ? -9.308 -6.132 -2.701 1.00 97.50 89 ASP A CA 1
ATOM 667 C C . ASP A 1 89 ? -8.734 -5.090 -1.736 1.00 97.50 89 ASP A C 1
ATOM 669 O O . ASP A 1 89 ? -7.999 -5.423 -0.806 1.00 97.50 89 ASP A O 1
ATOM 673 N N . GLN A 1 90 ? -9.066 -3.814 -1.933 1.00 97.94 90 GLN A N 1
ATOM 674 C CA . GLN A 1 90 ? -8.604 -2.718 -1.078 1.00 97.94 90 GLN A CA 1
ATOM 675 C C . GLN A 1 90 ? -9.784 -2.075 -0.347 1.00 97.94 90 GLN A C 1
ATOM 677 O O . GLN A 1 90 ? -10.789 -1.717 -0.958 1.00 97.94 90 GLN A O 1
ATOM 682 N N . SER A 1 91 ? -9.657 -1.919 0.969 1.00 97.94 91 SER A N 1
ATOM 683 C CA . SER A 1 91 ? -10.706 -1.375 1.835 1.00 97.94 91 SER A CA 1
ATOM 684 C C . SER A 1 91 ? -10.122 -0.472 2.916 1.00 97.94 91 SER A C 1
ATOM 686 O O . SER A 1 91 ? -9.013 -0.689 3.408 1.00 97.94 91 SER A O 1
ATOM 688 N N . ALA A 1 92 ? -10.888 0.554 3.274 1.00 97.38 92 ALA A N 1
ATOM 689 C CA . ALA A 1 92 ? -10.550 1.515 4.308 1.00 97.38 92 ALA A CA 1
ATOM 690 C C . ALA A 1 92 ? -11.771 1.748 5.208 1.00 97.38 92 ALA A C 1
ATOM 692 O O . ALA A 1 92 ? -12.863 2.025 4.713 1.00 97.38 92 ALA A O 1
ATOM 693 N N . GLU A 1 93 ? -11.589 1.633 6.520 1.00 95.69 93 GLU A N 1
ATOM 694 C CA . GLU A 1 93 ? -12.646 1.758 7.531 1.00 95.69 93 GLU A CA 1
ATOM 695 C C . GLU A 1 93 ? -12.170 2.652 8.682 1.00 95.69 93 GLU A C 1
ATOM 697 O O . GLU A 1 93 ? -10.976 2.730 8.935 1.00 95.69 93 GLU A O 1
ATOM 702 N N . ASN A 1 94 ? -13.068 3.311 9.422 1.00 94.56 94 ASN A N 1
ATOM 703 C CA . ASN A 1 94 ? -12.720 4.073 10.639 1.00 94.56 94 ASN A CA 1
ATOM 704 C C . ASN A 1 94 ? -11.455 4.951 10.488 1.00 94.56 94 ASN A C 1
ATOM 706 O O . ASN A 1 94 ? -10.475 4.762 11.211 1.00 94.56 94 ASN A O 1
ATOM 710 N N . GLU A 1 95 ? -11.454 5.856 9.504 1.00 95.25 95 GLU A N 1
ATOM 711 C CA . GLU A 1 95 ? -10.321 6.755 9.193 1.00 95.25 95 GLU A CA 1
ATOM 712 C C . GLU A 1 95 ? -9.039 6.044 8.719 1.00 95.25 95 GLU A C 1
ATOM 714 O O . GLU A 1 95 ? -7.964 6.636 8.689 1.00 95.25 95 GLU A O 1
ATOM 719 N N . GLY A 1 96 ? -9.126 4.771 8.331 1.00 96.81 96 GLY A N 1
ATOM 720 C CA . GLY A 1 96 ? -8.040 4.081 7.647 1.00 96.81 96 GLY A CA 1
ATOM 721 C C . GLY A 1 96 ? -7.779 4.644 6.248 1.00 96.81 96 GLY A C 1
ATOM 722 O O . GLY A 1 96 ? -8.659 5.234 5.619 1.00 96.81 96 GLY A O 1
ATOM 723 N N . GLU A 1 97 ? -6.572 4.426 5.733 1.00 98.06 97 GLU A N 1
ATOM 724 C CA . GLU A 1 97 ? -6.166 4.887 4.403 1.00 98.06 97 GLU A CA 1
ATOM 725 C C . GLU A 1 97 ? -5.417 3.789 3.640 1.00 98.06 97 GLU A C 1
ATOM 727 O O . GLU A 1 97 ? -4.420 3.252 4.122 1.00 98.06 97 GLU A O 1
ATOM 732 N N . VAL A 1 98 ? -5.858 3.489 2.415 1.00 98.06 98 VAL A N 1
ATOM 733 C CA . VAL A 1 98 ? -5.070 2.718 1.444 1.00 98.06 98 VAL A CA 1
ATOM 734 C C . VAL A 1 98 ? -4.677 3.656 0.306 1.00 98.06 98 VAL A C 1
ATOM 736 O O . VAL A 1 98 ? -5.531 4.126 -0.442 1.00 98.06 98 VAL A O 1
ATOM 739 N N . LEU A 1 99 ? -3.383 3.949 0.188 1.00 98.12 99 LEU A N 1
ATOM 740 C CA . LEU A 1 99 ? -2.836 4.904 -0.770 1.00 98.12 99 LEU A CA 1
ATOM 741 C C . LEU A 1 99 ? -2.021 4.183 -1.842 1.00 98.12 99 LEU A C 1
ATOM 743 O O . LEU A 1 99 ? -1.008 3.561 -1.542 1.00 98.12 99 LEU A O 1
ATOM 747 N N . ASN A 1 100 ? -2.416 4.336 -3.104 1.00 97.81 100 ASN A N 1
ATOM 748 C CA . ASN A 1 100 ? -1.639 3.904 -4.264 1.00 97.81 100 ASN A CA 1
ATOM 749 C C . ASN A 1 100 ? -1.027 5.142 -4.934 1.00 97.81 100 ASN A C 1
ATOM 751 O O . ASN A 1 100 ? -1.753 5.995 -5.441 1.00 97.81 100 ASN A O 1
ATOM 755 N N . GLU A 1 101 ? 0.299 5.261 -4.936 1.00 97.19 101 GLU A N 1
ATOM 756 C CA . GLU A 1 101 ? 1.005 6.445 -5.429 1.00 97.19 101 GLU A CA 1
ATOM 757 C C . GLU A 1 101 ? 2.051 6.066 -6.482 1.00 97.19 101 GLU A C 1
ATOM 759 O O . GLU A 1 101 ? 2.964 5.294 -6.209 1.00 97.19 101 GLU A O 1
ATOM 764 N N . VAL A 1 102 ? 1.960 6.658 -7.677 1.00 96.50 102 VAL A N 1
ATOM 765 C CA . VAL A 1 102 ? 2.965 6.514 -8.742 1.00 96.50 102 VAL A CA 1
ATOM 766 C C . VAL A 1 102 ? 3.568 7.882 -9.038 1.00 96.50 102 VAL A C 1
ATOM 768 O O . VAL A 1 102 ? 2.906 8.752 -9.605 1.00 96.50 102 VAL A O 1
ATOM 771 N N . LYS A 1 103 ? 4.834 8.081 -8.668 1.00 93.62 103 LYS A N 1
ATOM 772 C CA . LYS A 1 103 ? 5.592 9.298 -8.970 1.00 93.62 103 LYS A CA 1
ATOM 773 C C . LYS A 1 103 ? 6.412 9.101 -10.233 1.00 93.62 103 LYS A C 1
ATOM 775 O O . LYS A 1 103 ? 7.202 8.162 -10.332 1.00 93.62 103 LYS A O 1
ATOM 780 N N . LYS A 1 104 ? 6.244 10.015 -11.186 1.00 85.12 104 LYS A N 1
ATOM 781 C CA . LYS A 1 104 ? 7.164 10.154 -12.317 1.00 85.12 104 LYS A CA 1
ATOM 782 C C . LYS A 1 104 ? 8.374 10.961 -11.845 1.00 85.12 104 LYS A C 1
ATOM 784 O O . LYS A 1 104 ? 8.192 11.930 -11.109 1.00 85.12 104 LYS A O 1
ATOM 789 N N . ASN A 1 105 ? 9.565 10.508 -12.226 1.00 68.94 105 ASN A N 1
ATOM 790 C CA . ASN A 1 105 ? 10.802 11.264 -12.031 1.00 68.94 105 ASN A CA 1
ATOM 791 C C . ASN A 1 105 ? 10.819 12.513 -12.911 1.00 68.94 105 ASN A C 1
ATOM 793 O O . ASN A 1 105 ? 10.240 12.443 -14.021 1.00 68.94 1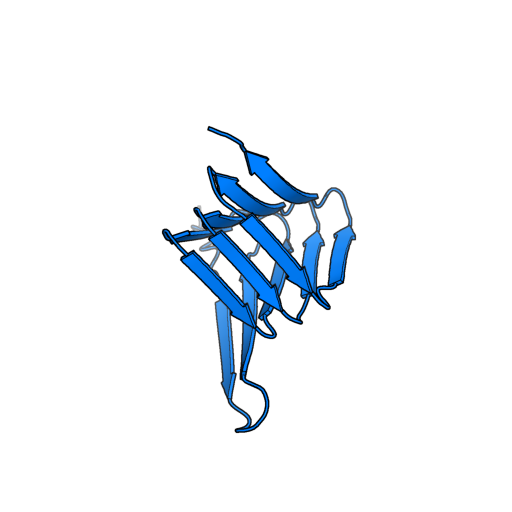05 ASN A O 1
#

Secondary structure (DSSP, 8-state):
--------EEEEEE-SS-EEEEEEE-TT-EEEEEEE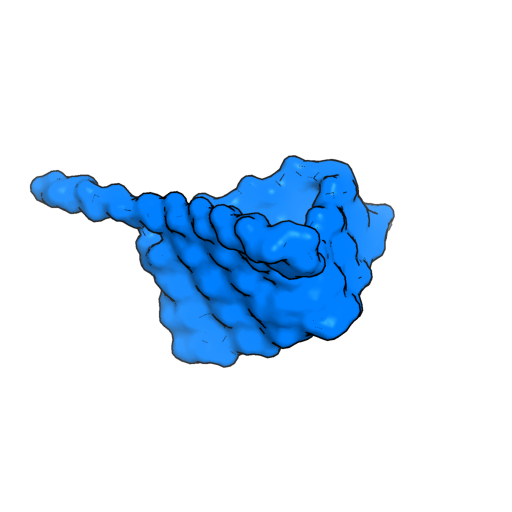EEEEEEEEEEEESSEEEEEEEEEEEEEEEEEEETT-EEEEEEESS-EEEES-EEEE-TT-EEEEEEE--

Sequence (105 aa):
MSEYKHDTIIFMTPDGVNNKIEINTPPGASVTTNATKIHMQNVEQESSGGEISHNATDLTQIGGRQTAKNNGKITNRVVGGTLHQENLDQSAENEGEVLNEVKKN